Protein AF-A0A7W0MBB6-F1 (afdb_monomer_lite)

Radius of gyration: 16.57 Å; chains: 1; bounding box: 60×32×29 Å

Sequence (123 aa):
MTAASSKSKTPAADERDRMHALYRRGGEERQMAPHIVYAEPSCPHAGCDQAMQAIDFRLEDHGRAVHDLLVRAWWNDTGFVGRCPRCGGWIHFSIRGKRAMTANEAEKYPQLPNNWHAGATIL

Structure (mmCIF, N/CA/C/O backbone):
data_AF-A0A7W0MBB6-F1
#
_entry.id   AF-A0A7W0MBB6-F1
#
loop_
_atom_site.group_PDB
_atom_site.id
_atom_site.type_symbol
_atom_site.label_atom_id
_atom_site.label_alt_id
_atom_site.label_comp_id
_atom_site.label_asym_id
_atom_site.label_entity_id
_atom_site.label_seq_id
_atom_site.pdbx_PDB_ins_code
_atom_site.Cartn_x
_atom_site.Cartn_y
_atom_site.Cartn_z
_atom_site.occupancy
_atom_site.B_iso_or_equiv
_atom_site.auth_seq_id
_atom_site.auth_comp_id
_atom_site.auth_asym_id
_atom_site.a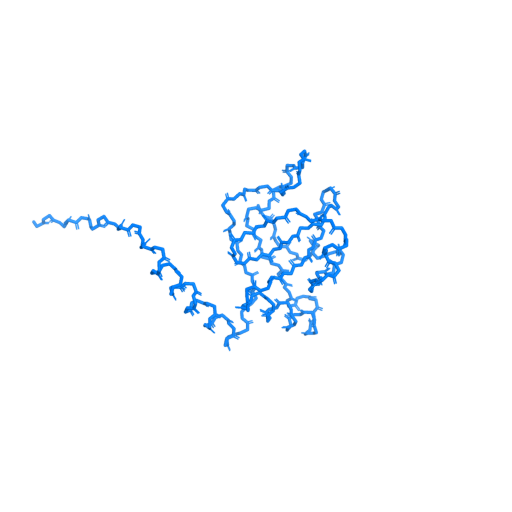uth_atom_id
_atom_site.pdbx_PDB_model_num
ATOM 1 N N . MET A 1 1 ? 46.338 4.043 15.492 1.00 43.03 1 MET A N 1
ATOM 2 C CA . MET A 1 1 ? 45.625 4.269 14.217 1.00 43.03 1 MET A CA 1
ATOM 3 C C . MET A 1 1 ? 44.145 4.365 14.541 1.00 43.03 1 MET A C 1
ATOM 5 O O . MET A 1 1 ? 43.540 3.352 14.857 1.00 43.03 1 MET A O 1
ATOM 9 N N . THR A 1 2 ? 43.592 5.575 14.591 1.00 42.06 2 THR A N 1
ATOM 10 C CA . THR A 1 2 ? 42.195 5.805 14.987 1.00 42.06 2 THR A CA 1
ATOM 11 C C . THR A 1 2 ? 41.364 5.919 13.714 1.00 42.06 2 THR A C 1
ATOM 13 O O . THR A 1 2 ? 41.538 6.869 12.955 1.00 42.06 2 THR A O 1
ATOM 16 N N . ALA A 1 3 ? 40.517 4.927 13.436 1.00 44.53 3 ALA A N 1
ATOM 17 C CA . ALA A 1 3 ? 39.608 4.969 12.297 1.00 44.53 3 ALA A CA 1
ATOM 18 C C . ALA A 1 3 ? 38.513 6.010 12.566 1.00 44.53 3 ALA A C 1
ATOM 20 O O . ALA A 1 3 ? 37.739 5.885 13.516 1.00 44.53 3 ALA A O 1
ATOM 21 N N . ALA A 1 4 ? 38.465 7.053 11.739 1.00 44.56 4 ALA A N 1
ATOM 22 C CA . ALA A 1 4 ? 37.359 7.993 11.724 1.00 44.56 4 ALA A CA 1
ATOM 23 C C . ALA A 1 4 ? 36.111 7.264 11.206 1.00 44.56 4 ALA A C 1
ATOM 25 O O . ALA A 1 4 ? 36.071 6.809 10.065 1.00 44.56 4 ALA A O 1
ATOM 26 N N . SER A 1 5 ? 35.096 7.139 12.060 1.00 49.06 5 SER A N 1
ATOM 27 C CA . SER A 1 5 ? 33.765 6.694 11.655 1.00 49.06 5 SER A CA 1
ATOM 28 C C . SER A 1 5 ? 33.180 7.750 10.712 1.00 49.06 5 SER A C 1
ATOM 30 O O . SER A 1 5 ? 32.872 8.870 11.130 1.00 49.06 5 SER A O 1
ATOM 32 N N . SER A 1 6 ? 33.105 7.430 9.418 1.00 56.00 6 SER A N 1
ATOM 33 C CA . SER A 1 6 ? 32.484 8.292 8.414 1.00 56.00 6 SER A CA 1
ATOM 34 C C . SER A 1 6 ? 31.019 8.508 8.777 1.00 56.00 6 SER A C 1
ATOM 36 O O . SER A 1 6 ? 30.199 7.599 8.671 1.00 56.00 6 SER A O 1
ATOM 38 N N . LYS A 1 7 ? 30.682 9.730 9.202 1.00 53.38 7 LYS A N 1
ATOM 39 C CA . LYS A 1 7 ? 29.295 10.174 9.365 1.00 53.38 7 LYS A CA 1
ATOM 40 C C . LYS A 1 7 ? 28.592 10.040 8.014 1.00 53.38 7 LYS A C 1
ATOM 42 O O . LYS A 1 7 ? 28.875 10.811 7.099 1.00 53.38 7 LYS A O 1
ATOM 47 N N . SER A 1 8 ? 27.698 9.062 7.895 1.00 61.25 8 SER A N 1
ATOM 48 C CA . SER A 1 8 ? 26.787 8.927 6.757 1.00 61.25 8 SER A CA 1
ATOM 49 C C . SER A 1 8 ? 26.009 10.234 6.594 1.00 61.25 8 SER A C 1
ATOM 51 O O . SER A 1 8 ? 25.170 10.563 7.432 1.00 61.25 8 SER A O 1
ATOM 53 N N . LYS A 1 9 ? 26.304 11.010 5.546 1.00 76.50 9 LYS A N 1
ATOM 54 C CA . LYS A 1 9 ? 25.462 12.145 5.156 1.00 76.50 9 LYS A CA 1
ATOM 55 C C . LYS A 1 9 ? 24.166 11.587 4.579 1.00 76.50 9 LYS A C 1
ATOM 57 O O . LYS A 1 9 ? 24.211 10.740 3.693 1.00 76.50 9 LYS A O 1
ATOM 62 N N . THR A 1 10 ? 23.027 12.072 5.067 1.00 74.81 10 THR A N 1
ATOM 63 C CA . THR A 1 10 ? 21.734 11.820 4.425 1.00 74.81 10 THR A CA 1
ATOM 64 C C . THR A 1 10 ? 21.813 12.282 2.964 1.00 74.81 10 THR A C 1
ATOM 66 O O . THR A 1 10 ? 22.185 13.440 2.746 1.00 74.81 10 THR A O 1
ATOM 69 N N . PRO A 1 11 ? 21.497 11.421 1.979 1.00 78.62 11 PRO A N 1
ATOM 70 C CA . PRO A 1 11 ? 21.576 11.784 0.568 1.00 78.62 11 PRO A CA 1
ATOM 71 C C . PRO A 1 11 ? 20.663 12.965 0.222 1.00 78.62 11 PRO A C 1
ATOM 73 O O . PRO A 1 11 ? 19.595 13.143 0.824 1.00 78.62 11 PRO A O 1
ATOM 76 N N . ALA A 1 12 ? 21.077 13.764 -0.762 1.00 83.94 12 ALA A N 1
ATOM 77 C CA . ALA A 1 12 ? 20.271 14.866 -1.283 1.00 83.94 12 ALA A CA 1
ATOM 78 C C . ALA A 1 12 ? 18.975 14.349 -1.943 1.00 83.94 12 ALA A C 1
ATOM 80 O O . ALA A 1 12 ? 18.817 13.159 -2.209 1.00 83.94 12 ALA A O 1
ATOM 81 N N . ALA A 1 13 ? 17.992 15.225 -2.175 1.00 80.94 13 ALA A N 1
ATOM 82 C CA . ALA A 1 13 ? 16.690 14.808 -2.703 1.00 80.94 13 ALA A CA 1
ATOM 83 C C . ALA A 1 13 ? 16.783 14.132 -4.082 1.00 80.94 13 ALA A C 1
ATOM 85 O O . ALA A 1 13 ? 16.210 13.063 -4.269 1.00 80.94 13 ALA A O 1
ATOM 86 N N . ASP A 1 14 ? 17.566 14.704 -4.992 1.00 83.75 14 ASP A N 1
ATOM 87 C CA . ASP A 1 14 ? 17.823 14.160 -6.326 1.00 83.75 14 ASP A CA 1
ATOM 88 C C . ASP A 1 14 ? 18.586 12.828 -6.277 1.00 83.75 14 ASP A C 1
ATOM 90 O O . ASP A 1 14 ? 18.322 11.916 -7.061 1.00 83.75 14 ASP A O 1
ATOM 94 N N . GLU A 1 15 ? 19.511 12.690 -5.329 1.00 84.56 15 GLU A N 1
ATOM 95 C CA . GLU A 1 15 ? 20.243 11.450 -5.092 1.00 84.56 15 GLU A CA 1
ATOM 96 C C . GLU A 1 15 ? 19.311 10.342 -4.581 1.00 84.56 15 GLU A C 1
ATOM 98 O O . GLU A 1 15 ? 19.337 9.232 -5.113 1.00 84.56 15 GLU A O 1
ATOM 103 N N . ARG A 1 16 ? 18.409 10.651 -3.637 1.00 82.00 16 ARG A N 1
ATOM 104 C CA . ARG A 1 16 ? 17.369 9.712 -3.176 1.00 82.00 16 ARG A CA 1
ATOM 105 C C . ARG A 1 16 ? 16.458 9.274 -4.319 1.00 82.00 16 ARG A C 1
ATOM 107 O O . ARG A 1 16 ? 16.179 8.085 -4.439 1.00 82.00 16 ARG A O 1
ATOM 114 N N . ASP A 1 17 ? 16.053 10.195 -5.190 1.00 83.69 17 ASP A N 1
ATOM 115 C CA . ASP A 1 17 ? 15.213 9.872 -6.348 1.00 83.69 17 ASP A CA 1
ATOM 116 C C . ASP A 1 17 ? 15.932 8.946 -7.342 1.00 83.69 17 ASP A C 1
ATOM 118 O O . ASP A 1 17 ? 15.342 7.979 -7.834 1.00 83.69 17 ASP A O 1
ATOM 122 N N . ARG A 1 18 ? 17.227 9.180 -7.601 1.00 83.44 18 ARG A N 1
ATOM 123 C CA . ARG A 1 18 ? 18.055 8.292 -8.439 1.00 83.44 18 ARG A CA 1
ATOM 124 C C . ARG A 1 18 ? 18.220 6.911 -7.811 1.00 83.44 18 ARG A C 1
ATOM 126 O O . ARG A 1 18 ? 18.069 5.907 -8.508 1.00 83.44 18 ARG A O 1
ATOM 133 N N . MET A 1 19 ? 18.492 6.849 -6.508 1.00 84.19 19 MET A N 1
ATOM 134 C CA . MET A 1 19 ? 18.593 5.589 -5.768 1.00 84.19 19 MET A CA 1
ATOM 135 C C . MET A 1 19 ? 17.271 4.814 -5.812 1.00 84.19 19 MET A C 1
ATOM 137 O O . MET A 1 19 ? 17.272 3.620 -6.112 1.00 84.19 19 MET A O 1
ATOM 141 N N . HIS A 1 20 ? 16.137 5.491 -5.606 1.00 80.81 20 HIS A N 1
ATOM 142 C CA . HIS A 1 20 ? 14.809 4.894 -5.743 1.00 80.81 20 HIS A CA 1
ATOM 143 C C . HIS A 1 20 ? 14.558 4.381 -7.164 1.00 80.81 20 HIS A C 1
ATOM 145 O O . HIS A 1 20 ? 14.042 3.280 -7.333 1.00 80.81 20 HIS A O 1
ATOM 151 N N . ALA A 1 21 ? 14.935 5.133 -8.201 1.00 80.00 21 ALA A N 1
ATOM 152 C CA . ALA A 1 21 ? 14.769 4.692 -9.584 1.00 80.00 21 ALA A CA 1
ATOM 153 C C . ALA A 1 21 ? 15.579 3.420 -9.899 1.00 80.00 21 ALA A C 1
ATOM 155 O O . ALA A 1 21 ? 15.056 2.511 -10.545 1.00 80.00 21 ALA A O 1
ATOM 156 N N . LEU A 1 22 ? 16.824 3.328 -9.418 1.00 82.06 22 LEU A N 1
ATOM 157 C CA . LEU A 1 22 ? 17.664 2.136 -9.581 1.00 82.06 22 LEU A CA 1
ATOM 158 C C . LEU A 1 22 ? 17.095 0.924 -8.834 1.00 82.06 22 LEU A C 1
ATOM 160 O O . LEU A 1 22 ? 17.005 -0.159 -9.411 1.00 82.06 22 LEU A O 1
ATOM 164 N N . TYR A 1 23 ? 16.668 1.115 -7.583 1.00 79.12 23 TYR A N 1
ATOM 165 C CA . TYR A 1 23 ? 16.029 0.068 -6.786 1.00 79.12 23 TYR A CA 1
ATOM 166 C C . TYR A 1 23 ? 14.777 -0.479 -7.481 1.00 79.12 23 TYR A C 1
ATOM 168 O O . TYR A 1 23 ? 14.609 -1.693 -7.589 1.00 79.12 23 TYR A O 1
ATOM 176 N N . ARG A 1 24 ? 13.945 0.414 -8.035 1.00 79.19 24 ARG A N 1
ATOM 177 C CA . ARG A 1 24 ? 12.724 0.017 -8.742 1.00 79.19 24 ARG A CA 1
ATOM 178 C C . ARG A 1 24 ? 12.995 -0.811 -9.985 1.00 79.19 24 ARG A C 1
ATOM 180 O O . ARG A 1 24 ? 12.372 -1.851 -10.160 1.00 79.19 24 ARG A O 1
ATOM 187 N N . ARG A 1 25 ? 13.957 -0.382 -10.804 1.00 78.31 25 ARG A N 1
ATOM 188 C CA . ARG A 1 25 ? 14.346 -1.120 -12.010 1.00 78.31 25 ARG A CA 1
ATOM 189 C C . ARG A 1 25 ? 14.808 -2.538 -11.672 1.00 78.31 25 ARG A C 1
ATOM 191 O O . ARG A 1 25 ? 14.339 -3.489 -12.283 1.00 78.31 25 ARG A O 1
ATOM 198 N N . GLY A 1 26 ? 15.672 -2.685 -10.667 1.00 78.81 26 GLY A N 1
ATOM 199 C CA . GLY A 1 26 ? 16.163 -4.001 -10.254 1.00 78.81 26 GLY A CA 1
ATOM 200 C C . GLY A 1 26 ? 15.067 -4.907 -9.681 1.00 78.81 26 GLY A C 1
ATOM 201 O O . GLY A 1 26 ? 15.074 -6.111 -9.930 1.00 78.81 26 GLY A O 1
ATOM 202 N N . GLY A 1 27 ? 14.118 -4.338 -8.933 1.00 77.31 27 G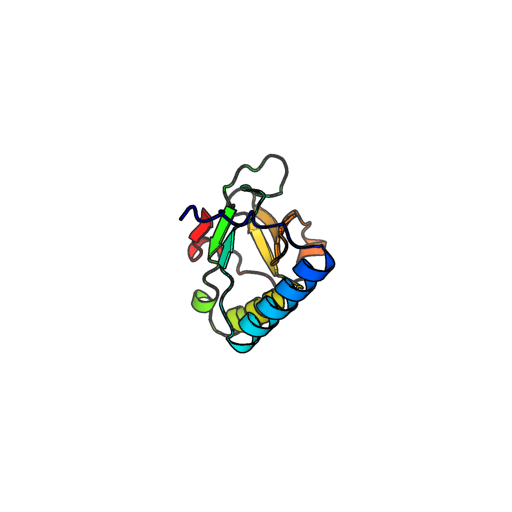LY A N 1
ATOM 203 C CA . GLY A 1 27 ? 12.958 -5.065 -8.420 1.00 77.31 27 GLY A CA 1
ATOM 204 C C . GLY A 1 27 ? 12.005 -5.534 -9.522 1.00 77.31 27 GLY A C 1
ATOM 205 O O . GLY A 1 27 ? 11.566 -6.685 -9.500 1.00 77.31 27 GLY A O 1
ATOM 206 N N . GLU A 1 28 ? 11.749 -4.677 -10.515 1.00 77.44 28 GLU A N 1
ATOM 207 C CA . GLU A 1 28 ? 10.920 -4.987 -11.685 1.00 77.44 28 GLU A CA 1
ATOM 208 C C . GLU A 1 28 ? 11.527 -6.109 -12.533 1.00 77.44 28 GLU A C 1
ATOM 210 O O . GLU A 1 28 ? 10.849 -7.095 -12.822 1.00 77.44 28 GLU A O 1
ATOM 215 N N . GLU A 1 29 ? 12.814 -6.009 -12.879 1.00 78.94 29 GLU A N 1
ATOM 216 C CA . GLU A 1 29 ? 13.528 -7.016 -13.681 1.00 78.94 29 GLU A CA 1
ATOM 217 C C . GLU A 1 29 ? 13.500 -8.407 -13.032 1.00 78.94 29 GLU A C 1
ATOM 219 O O . GLU A 1 29 ? 13.463 -9.424 -13.723 1.00 78.94 29 GLU A O 1
ATOM 224 N N . ARG A 1 30 ? 13.492 -8.454 -11.697 1.00 78.56 30 ARG A N 1
ATOM 225 C CA . ARG A 1 30 ? 13.478 -9.695 -10.912 1.00 78.56 30 ARG A CA 1
ATOM 226 C C . ARG A 1 30 ? 12.080 -10.145 -10.502 1.00 78.56 30 ARG A C 1
ATOM 228 O O . ARG A 1 30 ? 11.969 -11.191 -9.870 1.00 78.56 30 ARG A O 1
ATOM 235 N N . GLN A 1 31 ? 11.046 -9.363 -10.820 1.00 75.62 31 GLN A N 1
ATOM 236 C CA . GLN A 1 31 ? 9.668 -9.593 -10.376 1.00 75.62 31 GLN A CA 1
ATOM 237 C C . GLN A 1 31 ? 9.586 -9.858 -8.865 1.00 75.62 31 GLN A C 1
ATOM 239 O O . GLN A 1 31 ? 8.904 -10.772 -8.410 1.00 75.62 31 GLN A O 1
ATOM 244 N N . MET A 1 32 ? 10.333 -9.079 -8.077 1.00 79.62 32 MET A N 1
ATOM 245 C CA . MET A 1 32 ? 10.374 -9.274 -6.631 1.00 79.62 32 MET A CA 1
ATOM 246 C C . MET A 1 32 ? 9.038 -8.889 -5.998 1.00 79.62 32 MET A C 1
ATOM 248 O O . MET A 1 32 ? 8.556 -7.769 -6.201 1.00 79.62 32 MET A O 1
ATOM 252 N N . ALA A 1 33 ? 8.487 -9.798 -5.192 1.00 78.19 33 ALA A N 1
ATOM 253 C CA . ALA A 1 33 ? 7.313 -9.524 -4.381 1.00 78.19 33 ALA A CA 1
ATOM 254 C C . ALA A 1 33 ? 7.608 -8.390 -3.375 1.00 78.19 33 ALA A C 1
ATOM 256 O O . ALA A 1 33 ? 8.695 -8.346 -2.779 1.00 78.19 33 ALA A O 1
ATOM 257 N N . PRO A 1 34 ? 6.668 -7.446 -3.198 1.00 83.38 34 PRO A N 1
ATOM 258 C CA . PRO A 1 34 ? 6.857 -6.305 -2.325 1.00 83.38 34 PRO A CA 1
ATOM 259 C C . PRO A 1 34 ? 6.837 -6.731 -0.857 1.00 83.38 34 PRO A C 1
ATOM 261 O O . PRO A 1 34 ? 5.825 -7.195 -0.335 1.00 83.38 34 PRO A O 1
ATOM 264 N N . HIS A 1 35 ? 7.955 -6.477 -0.188 1.00 89.56 35 HIS A N 1
ATOM 265 C CA . HIS A 1 35 ? 8.052 -6.380 1.261 1.00 89.56 35 HIS A CA 1
ATOM 266 C C . HIS A 1 35 ? 8.470 -4.948 1.602 1.00 89.56 35 HIS A C 1
ATOM 268 O O . HIS A 1 35 ? 9.331 -4.370 0.933 1.00 89.56 35 HIS A O 1
ATOM 274 N N . ILE A 1 36 ? 7.849 -4.340 2.608 1.00 93.44 36 ILE A N 1
ATOM 275 C CA . ILE A 1 36 ? 8.089 -2.932 2.935 1.00 93.44 36 ILE A CA 1
ATOM 276 C C . ILE A 1 36 ? 8.023 -2.678 4.433 1.00 93.44 36 ILE A C 1
ATOM 278 O O . ILE A 1 36 ? 7.235 -3.297 5.140 1.00 93.44 36 ILE A O 1
ATOM 282 N N . VAL A 1 37 ? 8.828 -1.720 4.892 1.00 94.88 37 VAL A N 1
ATOM 283 C CA . VAL A 1 37 ? 8.728 -1.114 6.220 1.00 94.88 37 VAL A CA 1
ATOM 284 C C . VAL A 1 37 ? 8.407 0.368 6.042 1.00 94.88 37 VAL A C 1
ATOM 286 O O . VAL A 1 37 ? 9.194 1.123 5.473 1.00 94.88 37 VAL A O 1
ATOM 289 N N . TYR A 1 38 ? 7.232 0.781 6.499 1.00 95.12 38 TYR A N 1
ATOM 290 C CA . TYR A 1 38 ? 6.754 2.155 6.462 1.00 95.12 38 TYR A CA 1
ATOM 291 C C . TYR A 1 38 ? 7.258 2.968 7.661 1.00 95.12 38 TYR A C 1
ATOM 293 O O . TYR A 1 38 ? 7.466 2.438 8.750 1.00 95.12 38 TYR A O 1
ATOM 301 N N . ALA A 1 39 ? 7.408 4.282 7.466 1.00 94.00 39 ALA A N 1
ATOM 302 C CA . ALA A 1 39 ? 7.743 5.208 8.550 1.00 94.00 39 ALA A CA 1
ATOM 303 C C . ALA A 1 39 ? 6.592 5.334 9.562 1.00 94.00 39 ALA A C 1
ATOM 305 O O . ALA A 1 39 ? 6.800 5.169 10.760 1.00 94.00 39 ALA A O 1
ATOM 306 N N . GLU A 1 40 ? 5.372 5.561 9.068 1.00 95.00 40 GLU A N 1
ATOM 307 C CA . GLU A 1 40 ? 4.168 5.553 9.900 1.00 95.00 40 GLU A CA 1
ATOM 308 C C . GLU A 1 40 ? 3.831 4.111 10.303 1.00 95.00 40 GLU A C 1
ATOM 310 O O . GLU A 1 40 ? 3.739 3.264 9.412 1.00 95.00 40 GLU A O 1
ATOM 315 N N . PRO A 1 41 ? 3.628 3.778 11.588 1.00 96.12 41 PRO A N 1
ATOM 316 C CA . PRO A 1 41 ? 3.480 2.386 12.014 1.00 96.12 41 PRO A CA 1
ATOM 317 C C . PRO A 1 41 ? 2.053 1.840 11.892 1.00 96.12 41 PRO A C 1
ATOM 319 O O . PRO A 1 41 ? 1.864 0.630 11.839 1.00 96.12 41 PRO A O 1
ATOM 322 N N . SER A 1 42 ? 1.038 2.699 11.828 1.00 97.69 42 SER A N 1
ATOM 323 C CA . SER A 1 42 ? -0.369 2.300 11.924 1.00 97.69 42 SER A CA 1
ATOM 324 C C . SER A 1 42 ? -1.170 2.593 10.656 1.00 97.69 42 SER A C 1
ATOM 326 O O . SER A 1 42 ? -0.721 3.296 9.750 1.00 97.69 42 SER A O 1
ATOM 328 N N . CYS A 1 43 ? -2.375 2.028 10.580 1.00 97.81 43 CYS A N 1
ATOM 329 C CA . CYS A 1 43 ? -3.376 2.356 9.569 1.00 97.81 43 CYS A CA 1
ATOM 330 C C . CYS A 1 43 ? -3.543 3.886 9.415 1.00 97.81 43 CYS A C 1
ATOM 332 O O . CYS A 1 43 ? -3.674 4.587 10.415 1.00 97.81 43 CYS A O 1
ATOM 334 N N . PRO A 1 44 ? -3.593 4.422 8.180 1.00 97.94 44 PRO A N 1
ATOM 335 C CA . PRO A 1 44 ? -3.691 5.866 7.949 1.00 97.94 44 PRO A CA 1
ATOM 336 C C . PRO A 1 44 ? -5.100 6.442 8.177 1.00 97.94 44 PRO A C 1
ATOM 338 O O . PRO A 1 44 ? -5.295 7.648 8.039 1.00 97.94 44 PRO A O 1
ATOM 341 N N . HIS A 1 45 ? -6.105 5.606 8.463 1.00 98.12 45 HIS A N 1
ATOM 342 C CA . HIS A 1 45 ? -7.459 6.078 8.771 1.00 98.12 45 HIS A CA 1
ATOM 343 C C . HIS A 1 45 ? -7.534 6.607 10.202 1.00 98.12 45 HIS A C 1
ATOM 345 O O . HIS A 1 45 ? -7.112 5.934 11.143 1.00 98.12 45 HIS A O 1
ATOM 351 N N . ALA A 1 46 ? -8.136 7.785 10.374 1.00 96.75 46 ALA A N 1
ATO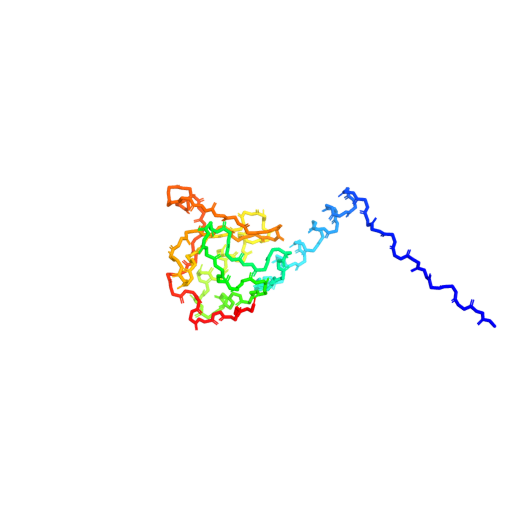M 352 C CA . ALA A 1 46 ? -8.323 8.396 11.684 1.00 96.75 46 ALA A CA 1
ATOM 353 C C . ALA A 1 46 ? -9.084 7.455 12.636 1.00 96.75 46 ALA A C 1
ATOM 355 O O . ALA A 1 46 ? -10.123 6.899 12.281 1.00 96.75 46 ALA A O 1
ATOM 356 N N . GLY A 1 47 ? -8.553 7.277 13.847 1.00 95.88 47 GLY A N 1
ATOM 357 C CA . GLY A 1 47 ? -9.143 6.403 14.865 1.00 95.88 47 GLY A CA 1
ATOM 358 C C . GLY A 1 47 ? -8.861 4.907 14.684 1.00 95.88 47 GLY A C 1
ATOM 359 O O . GLY A 1 47 ? -9.358 4.114 15.478 1.00 95.88 47 GLY A O 1
ATOM 360 N N . CYS A 1 48 ? -8.067 4.502 13.684 1.00 97.81 48 CYS A N 1
ATOM 361 C CA . CYS A 1 48 ? -7.612 3.122 13.535 1.00 97.81 48 CYS A CA 1
ATOM 362 C C . CYS A 1 48 ? -6.121 2.986 13.877 1.00 97.81 48 CYS A C 1
ATOM 364 O O . CYS A 1 48 ? -5.254 3.516 13.197 1.00 97.81 48 CYS A O 1
ATOM 366 N N . ASP A 1 49 ? -5.826 2.201 14.902 1.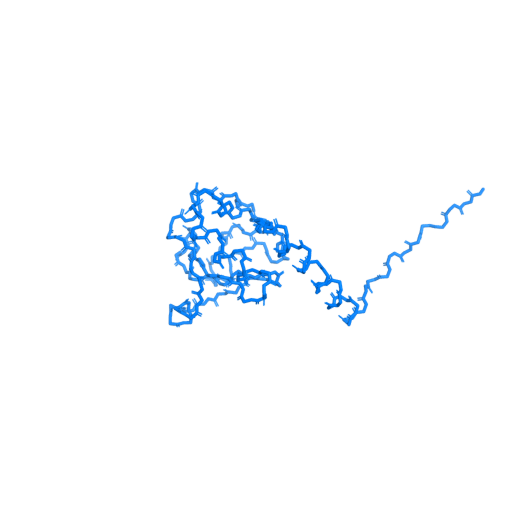00 96.31 49 ASP A N 1
ATOM 367 C CA . ASP A 1 49 ? -4.495 1.903 15.446 1.00 96.31 49 ASP A CA 1
ATOM 368 C C . ASP A 1 49 ? -3.972 0.525 15.002 1.00 96.31 49 ASP A C 1
ATOM 370 O O . ASP A 1 49 ? -3.061 -0.025 15.612 1.00 96.31 49 ASP A O 1
ATOM 374 N N . GLN A 1 50 ? -4.544 -0.063 13.944 1.00 97.38 50 GLN A N 1
ATOM 375 C CA . GLN A 1 50 ? -4.043 -1.326 13.397 1.00 97.38 50 GLN A CA 1
ATOM 376 C C . GLN A 1 50 ? -2.567 -1.181 13.010 1.00 97.38 50 GLN A C 1
ATOM 378 O O . GLN A 1 50 ? -2.247 -0.360 12.147 1.00 97.38 50 GLN A O 1
ATOM 383 N N . ALA A 1 51 ? -1.701 -1.994 13.617 1.00 96.56 51 ALA A N 1
ATOM 384 C CA . ALA A 1 51 ? -0.284 -2.066 13.277 1.00 96.56 51 ALA A CA 1
ATOM 385 C C . ALA A 1 51 ? -0.117 -2.550 11.830 1.00 96.56 51 ALA A C 1
ATOM 387 O O . ALA A 1 51 ? -0.775 -3.511 11.415 1.00 96.56 51 ALA A O 1
ATOM 388 N N . MET A 1 52 ? 0.666 -1.800 11.054 1.00 95.62 52 MET A N 1
ATOM 389 C CA . MET A 1 52 ? 0.918 -1.966 9.618 1.00 95.62 52 MET A CA 1
ATOM 390 C C . MET A 1 52 ? 2.260 -1.314 9.241 1.00 95.62 52 MET A C 1
ATOM 392 O O . MET A 1 52 ? 2.354 -0.609 8.224 1.00 95.62 52 MET A O 1
ATOM 396 N N . GLN A 1 53 ? 3.274 -1.443 10.096 1.00 96.81 53 GLN A N 1
ATOM 397 C CA . GLN A 1 53 ? 4.579 -0.845 9.858 1.00 96.81 53 GLN A CA 1
ATOM 398 C C . GLN A 1 53 ? 5.336 -1.677 8.835 1.00 96.81 53 GLN A C 1
ATOM 400 O O . GLN A 1 53 ? 5.754 -1.132 7.817 1.00 96.81 53 GLN A O 1
ATOM 405 N N . ALA A 1 54 ? 5.476 -2.978 9.081 1.00 95.19 54 ALA A N 1
ATOM 406 C CA . ALA A 1 54 ? 6.121 -3.891 8.153 1.00 95.19 54 ALA A CA 1
ATOM 407 C C . ALA A 1 54 ? 5.082 -4.818 7.526 1.00 95.19 54 ALA A C 1
ATOM 409 O O . ALA A 1 54 ? 4.276 -5.427 8.226 1.00 95.19 54 ALA A O 1
ATOM 410 N N . ILE A 1 55 ? 5.088 -4.904 6.198 1.00 96.44 55 ILE A N 1
ATOM 411 C CA . ILE A 1 55 ? 4.167 -5.757 5.454 1.00 96.44 55 ILE A CA 1
ATOM 412 C C . ILE A 1 55 ? 4.961 -6.577 4.447 1.00 96.44 55 ILE A C 1
ATOM 414 O O . ILE A 1 55 ? 5.656 -6.019 3.596 1.00 96.44 55 ILE A O 1
ATOM 418 N N . ASP A 1 56 ? 4.814 -7.893 4.533 1.00 95.50 56 ASP A N 1
ATOM 419 C CA . ASP A 1 56 ? 5.061 -8.806 3.423 1.00 95.50 56 ASP A CA 1
ATOM 420 C C . ASP A 1 56 ? 3.698 -9.202 2.852 1.00 95.50 56 ASP A C 1
ATOM 422 O O . ASP A 1 56 ? 2.902 -9.864 3.524 1.00 95.50 56 ASP A O 1
ATOM 426 N N . PHE A 1 57 ? 3.405 -8.735 1.635 1.00 95.31 57 PHE A N 1
ATOM 427 C CA . PHE A 1 57 ? 2.096 -8.927 1.011 1.00 95.31 57 PHE A CA 1
ATOM 428 C C . PHE A 1 57 ? 1.872 -10.345 0.494 1.00 95.31 57 PHE A C 1
ATOM 430 O O . PHE A 1 57 ? 0.716 -10.679 0.234 1.00 95.31 57 PHE A O 1
ATOM 437 N N . ARG A 1 58 ? 2.933 -11.153 0.327 1.00 93.94 58 ARG A N 1
ATOM 438 C CA . ARG A 1 58 ? 2.819 -12.559 -0.095 1.00 93.94 58 ARG A CA 1
ATOM 439 C C . ARG A 1 58 ? 1.995 -12.736 -1.378 1.00 93.94 58 ARG A C 1
ATOM 441 O O . ARG A 1 58 ? 1.137 -13.610 -1.486 1.00 93.94 58 ARG A O 1
ATOM 448 N N . LEU A 1 59 ? 2.215 -11.856 -2.359 1.00 93.50 59 LEU A N 1
ATOM 449 C CA . LEU A 1 59 ? 1.399 -11.779 -3.579 1.00 93.50 59 LEU A CA 1
ATOM 450 C C . LEU A 1 59 ? 1.401 -13.080 -4.392 1.00 93.50 59 LEU A C 1
ATOM 452 O O . LEU A 1 59 ? 0.432 -13.375 -5.093 1.00 93.50 59 LEU A O 1
ATOM 456 N N . GLU A 1 60 ? 2.479 -13.853 -4.296 1.00 90.62 60 GLU A N 1
ATOM 457 C CA . GLU A 1 60 ? 2.640 -15.170 -4.901 1.00 90.62 60 GLU A CA 1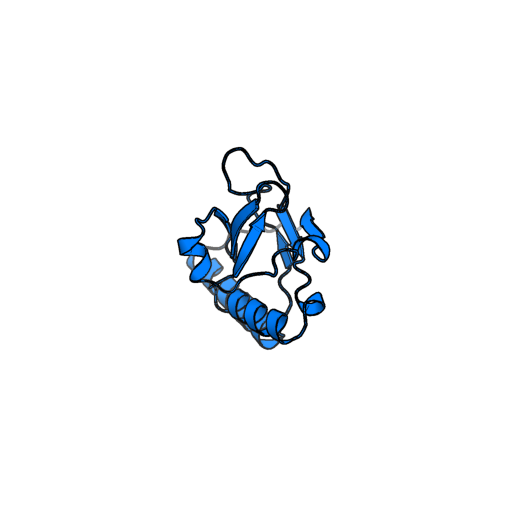
ATOM 458 C C . GLU A 1 60 ? 1.560 -16.170 -4.458 1.00 90.62 60 GLU A C 1
ATOM 460 O O . GLU A 1 60 ? 1.138 -17.007 -5.261 1.00 90.62 60 GLU A O 1
ATOM 465 N N . ASP A 1 61 ? 1.030 -16.024 -3.240 1.00 92.06 61 ASP A N 1
ATOM 466 C CA . ASP A 1 61 ? 0.013 -16.914 -2.673 1.00 92.06 61 ASP A CA 1
ATOM 467 C C . ASP A 1 61 ? -1.386 -16.664 -3.290 1.00 92.06 61 ASP A C 1
ATOM 469 O O . ASP A 1 61 ? -2.312 -17.457 -3.113 1.00 92.06 61 ASP A O 1
ATOM 473 N N . HIS A 1 62 ? -1.549 -15.591 -4.076 1.00 91.69 62 HIS A N 1
ATOM 474 C CA . HIS A 1 62 ? -2.792 -15.235 -4.776 1.00 91.69 62 HIS A CA 1
ATOM 475 C C . HIS A 1 62 ? -2.805 -15.616 -6.266 1.00 91.69 62 HIS A C 1
ATOM 477 O O . HIS A 1 62 ? -3.753 -15.296 -6.991 1.00 91.69 62 HIS A O 1
ATOM 483 N N . GLY A 1 63 ? -1.775 -16.326 -6.728 1.00 91.75 63 GLY A N 1
ATOM 484 C CA . GLY A 1 63 ? -1.659 -16.789 -8.104 1.00 91.75 63 GLY A CA 1
ATOM 485 C C . GLY A 1 63 ? -1.145 -15.726 -9.078 1.00 91.75 63 GLY A C 1
ATOM 486 O O . GLY A 1 63 ? -1.171 -14.518 -8.834 1.00 91.75 63 GLY A O 1
ATOM 487 N N . ARG A 1 64 ? -0.676 -16.203 -10.236 1.00 91.69 64 ARG A N 1
ATOM 488 C CA . ARG A 1 64 ? 0.126 -15.416 -11.187 1.00 91.69 64 ARG A CA 1
ATOM 489 C C . ARG A 1 64 ? -0.558 -14.140 -11.687 1.00 91.69 64 ARG A C 1
ATOM 491 O O . ARG A 1 64 ? 0.095 -13.116 -11.828 1.00 91.69 64 ARG A O 1
ATOM 498 N N . ALA A 1 65 ? -1.870 -14.181 -11.926 1.00 92.75 65 ALA A N 1
ATOM 499 C CA . ALA A 1 65 ? -2.611 -13.026 -12.437 1.00 92.75 65 ALA A CA 1
ATOM 500 C C . ALA A 1 65 ? -2.633 -11.846 -11.447 1.00 92.75 65 ALA A C 1
ATOM 502 O O . ALA A 1 65 ? -2.507 -10.696 -11.863 1.00 92.75 65 ALA A O 1
ATOM 503 N N . VAL A 1 66 ? -2.771 -12.131 -10.147 1.00 93.38 66 VAL A N 1
ATOM 504 C CA . VAL A 1 66 ? -2.724 -11.113 -9.088 1.00 93.38 66 VAL A CA 1
ATOM 505 C C . VAL A 1 66 ? -1.282 -10.671 -8.865 1.00 93.38 66 VAL A C 1
ATOM 507 O O . VAL A 1 66 ? -1.006 -9.473 -8.871 1.00 93.38 66 VAL A O 1
ATOM 510 N N . HIS A 1 67 ? -0.365 -11.633 -8.738 1.00 93.06 67 HIS A N 1
ATOM 511 C CA . HIS A 1 67 ? 1.060 -11.380 -8.554 1.00 93.06 67 HIS A CA 1
ATOM 512 C C . HIS A 1 67 ? 1.620 -10.423 -9.617 1.00 93.06 67 HIS A C 1
ATOM 514 O O . HIS A 1 67 ? 2.077 -9.334 -9.277 1.00 93.06 67 HIS A O 1
ATOM 520 N N . ASP A 1 68 ? 1.527 -10.779 -10.900 1.00 92.19 68 ASP A N 1
ATOM 521 C CA . ASP A 1 68 ? 2.172 -10.030 -11.985 1.00 92.19 68 ASP A CA 1
ATOM 522 C C . ASP A 1 68 ? 1.602 -8.605 -12.103 1.00 92.19 68 ASP A C 1
ATOM 524 O O . ASP A 1 68 ? 2.343 -7.639 -12.306 1.00 92.19 68 ASP A O 1
ATOM 528 N N . LEU A 1 69 ? 0.283 -8.451 -11.927 1.00 94.81 69 LEU A N 1
ATOM 529 C CA . LEU A 1 69 ? -0.386 -7.149 -11.955 1.00 94.81 69 LEU A CA 1
ATOM 530 C C . LEU A 1 69 ? 0.112 -6.235 -10.829 1.00 94.81 69 LEU A C 1
ATOM 532 O O . LEU A 1 69 ? 0.458 -5.077 -11.073 1.00 94.81 69 LEU A O 1
ATOM 536 N N . LEU A 1 70 ? 0.127 -6.746 -9.598 1.00 95.31 70 LEU A N 1
ATOM 537 C CA . LEU A 1 70 ? 0.431 -5.958 -8.408 1.00 95.31 70 LEU A CA 1
ATOM 538 C C . LEU A 1 70 ? 1.934 -5.692 -8.260 1.00 95.31 70 LEU A C 1
ATOM 540 O O . LEU A 1 70 ? 2.311 -4.581 -7.892 1.00 95.31 70 LEU A O 1
ATOM 544 N N . VAL A 1 71 ? 2.796 -6.644 -8.632 1.00 93.25 71 VAL A N 1
ATOM 545 C CA . VAL A 1 71 ? 4.254 -6.445 -8.709 1.00 93.25 71 VAL A CA 1
ATOM 546 C C . VAL A 1 71 ? 4.591 -5.365 -9.734 1.00 93.25 71 VAL A C 1
ATOM 548 O O . VAL A 1 71 ? 5.348 -4.441 -9.433 1.00 93.25 71 VAL A O 1
ATOM 551 N N . ARG A 1 72 ? 3.979 -5.400 -10.924 1.00 92.81 72 ARG A N 1
ATOM 552 C CA . ARG A 1 72 ? 4.169 -4.345 -11.930 1.00 92.81 72 ARG A CA 1
ATOM 553 C C . ARG A 1 72 ? 3.714 -2.977 -11.417 1.00 92.81 72 ARG A C 1
ATOM 555 O O . ARG A 1 72 ? 4.425 -1.989 -11.597 1.00 92.81 72 ARG A O 1
ATOM 562 N N . ALA A 1 73 ? 2.543 -2.914 -10.785 1.00 95.00 73 ALA A N 1
ATOM 563 C CA . ALA A 1 73 ? 2.008 -1.674 -10.228 1.00 95.00 73 ALA A CA 1
ATOM 564 C C . ALA A 1 73 ? 2.874 -1.125 -9.081 1.00 95.00 73 ALA A C 1
ATOM 566 O O . ALA A 1 73 ? 3.029 0.084 -8.929 1.00 95.00 73 ALA A O 1
ATOM 567 N N . TRP A 1 74 ? 3.484 -2.003 -8.288 1.00 94.75 74 TRP A N 1
ATOM 568 C CA . TRP A 1 74 ? 4.425 -1.613 -7.246 1.00 94.75 74 TRP A CA 1
ATOM 569 C C . TRP A 1 74 ? 5.669 -0.940 -7.831 1.00 94.75 74 TRP A C 1
ATOM 571 O O . TRP A 1 74 ? 6.008 0.187 -7.465 1.00 94.75 74 TRP A O 1
ATOM 581 N N . TRP A 1 75 ? 6.326 -1.603 -8.783 1.00 91.44 75 TRP A N 1
ATOM 582 C CA . TRP A 1 75 ? 7.606 -1.137 -9.313 1.00 91.44 75 TRP A CA 1
ATOM 583 C C . TRP A 1 75 ? 7.487 0.075 -10.249 1.00 91.44 75 TRP A C 1
ATOM 585 O O . TRP A 1 75 ? 8.404 0.903 -10.313 1.00 91.44 75 TRP A O 1
ATOM 595 N N . ASN A 1 76 ? 6.329 0.277 -10.884 1.00 90.75 76 ASN A N 1
ATOM 596 C CA . ASN A 1 76 ? 6.064 1.467 -11.695 1.00 90.75 76 ASN A CA 1
ATOM 597 C C . ASN A 1 76 ? 5.601 2.703 -10.886 1.00 90.75 76 ASN A C 1
ATOM 599 O O . ASN A 1 76 ? 5.265 3.717 -11.493 1.00 90.75 76 ASN A O 1
ATOM 603 N N . ASP A 1 77 ? 5.630 2.644 -9.546 1.00 88.81 77 ASP A N 1
ATOM 604 C CA . ASP A 1 77 ? 5.226 3.715 -8.608 1.00 88.81 77 ASP A CA 1
ATOM 605 C C . ASP A 1 77 ? 3.705 3.991 -8.555 1.00 88.81 77 ASP A C 1
ATOM 607 O O . ASP A 1 77 ? 3.267 4.908 -7.862 1.00 88.81 77 ASP A O 1
ATOM 611 N N . THR A 1 78 ? 2.874 3.185 -9.232 1.00 95.31 78 THR A N 1
ATOM 612 C CA . THR A 1 78 ? 1.402 3.280 -9.127 1.00 95.31 78 THR A CA 1
ATOM 613 C C . THR A 1 78 ? 0.914 2.787 -7.767 1.00 95.31 78 THR A C 1
ATOM 615 O O . THR A 1 78 ? -0.030 3.342 -7.203 1.00 95.31 78 THR A O 1
ATOM 618 N N . GLY A 1 79 ? 1.556 1.751 -7.226 1.00 96.25 79 GLY A N 1
ATOM 619 C CA . GLY A 1 79 ? 1.090 1.028 -6.050 1.00 96.25 79 GLY A CA 1
ATOM 620 C C . GLY A 1 79 ? -0.228 0.288 -6.296 1.00 96.25 79 GLY A C 1
ATOM 621 O O . GLY A 1 79 ? -0.687 0.133 -7.428 1.00 96.25 79 GLY A O 1
ATOM 622 N N . PHE A 1 80 ? -0.852 -0.162 -5.217 1.00 97.88 80 PHE A N 1
ATOM 623 C CA . PHE A 1 80 ? -2.141 -0.852 -5.246 1.00 97.88 80 PHE A CA 1
ATOM 624 C C . PHE A 1 80 ? -2.927 -0.580 -3.970 1.00 97.88 80 PHE A C 1
ATOM 626 O O . PHE A 1 80 ? -2.409 0.006 -3.019 1.00 97.88 80 PHE A O 1
ATOM 633 N N . VAL A 1 81 ? -4.199 -0.967 -3.951 1.00 98.31 81 VAL A N 1
ATOM 634 C CA . VAL A 1 81 ? -5.093 -0.704 -2.820 1.00 98.31 81 VAL A CA 1
ATOM 635 C C . VAL A 1 81 ? -5.530 -1.983 -2.129 1.00 98.31 81 VAL A C 1
ATOM 637 O O . VAL A 1 81 ? -5.758 -3.002 -2.770 1.00 98.31 81 VAL A O 1
ATOM 640 N N . GLY A 1 82 ? -5.687 -1.924 -0.813 1.00 97.88 82 GLY A N 1
ATOM 641 C CA . GLY A 1 82 ? -6.245 -3.011 -0.015 1.00 97.88 82 GLY A CA 1
ATOM 642 C C . GLY A 1 82 ? -7.056 -2.469 1.149 1.00 97.88 82 GLY A C 1
ATOM 643 O O . GLY A 1 82 ? -6.877 -1.326 1.573 1.00 97.88 82 GLY A O 1
ATOM 644 N N . ARG A 1 83 ? -7.974 -3.281 1.671 1.00 97.94 83 ARG A N 1
ATOM 645 C CA . ARG A 1 83 ? -8.741 -2.914 2.866 1.00 97.94 83 ARG A CA 1
ATOM 646 C C . ARG A 1 83 ? -7.938 -3.189 4.130 1.00 97.94 83 ARG A C 1
ATOM 648 O O . ARG A 1 83 ? -7.290 -4.229 4.235 1.00 97.94 83 ARG A O 1
ATOM 655 N N . CYS A 1 84 ? -8.023 -2.279 5.095 1.00 97.62 84 CYS A N 1
ATOM 656 C CA . CYS A 1 84 ? -7.525 -2.500 6.446 1.00 97.62 84 CYS A CA 1
ATOM 657 C C . CYS A 1 84 ? -8.245 -3.703 7.080 1.00 97.62 84 CYS A C 1
ATOM 659 O O . CYS A 1 84 ? -9.479 -3.709 7.082 1.00 97.62 84 CYS A O 1
ATOM 661 N N . PRO A 1 85 ? -7.529 -4.674 7.679 1.00 96.94 85 PRO A N 1
ATOM 662 C CA . PRO A 1 85 ? -8.160 -5.831 8.318 1.00 96.94 85 PRO A CA 1
ATOM 663 C C . PRO A 1 85 ? -8.992 -5.462 9.554 1.00 96.94 85 PRO A C 1
ATOM 665 O O . PRO A 1 85 ? -9.873 -6.222 9.941 1.00 96.94 85 PRO A O 1
ATOM 668 N N . ARG A 1 86 ? -8.742 -4.294 10.167 1.00 97.25 86 ARG A N 1
ATOM 669 C CA . ARG A 1 86 ? -9.442 -3.847 11.379 1.00 97.25 86 ARG A CA 1
ATOM 670 C C . ARG A 1 86 ? -10.633 -2.941 11.095 1.00 97.25 86 ARG A C 1
ATOM 672 O O . ARG A 1 86 ? -11.736 -3.236 11.533 1.00 97.25 86 ARG A O 1
ATOM 679 N N . CYS A 1 87 ? -10.425 -1.820 10.401 1.00 97.75 87 CYS A N 1
ATOM 680 C CA . CYS A 1 87 ? -11.499 -0.847 10.154 1.00 97.75 87 CYS A CA 1
ATOM 681 C C . CYS A 1 87 ? -12.204 -1.026 8.802 1.00 97.75 87 CYS A C 1
ATOM 683 O O . CYS A 1 87 ? -13.173 -0.325 8.527 1.00 97.75 87 CYS A O 1
ATOM 685 N N . GLY A 1 88 ? -11.707 -1.905 7.923 1.00 97.56 88 GLY A N 1
ATOM 686 C CA . GLY A 1 88 ? -12.265 -2.121 6.584 1.00 97.56 88 GLY A CA 1
ATOM 687 C C . GLY A 1 88 ? -12.043 -0.975 5.587 1.00 97.56 88 GLY A C 1
ATOM 688 O O . GLY A 1 88 ? -12.439 -1.104 4.428 1.00 97.56 88 GLY A O 1
ATOM 689 N N . GLY A 1 89 ? -11.413 0.128 6.009 1.00 97.81 89 GLY A N 1
ATOM 690 C CA . GLY A 1 89 ? -11.129 1.288 5.165 1.00 97.81 89 GLY A CA 1
ATOM 691 C C . GLY A 1 89 ? -10.113 0.983 4.064 1.00 97.81 89 GLY A C 1
ATOM 692 O O . GLY A 1 89 ? -9.197 0.183 4.259 1.00 97.81 89 GLY A O 1
ATOM 693 N N . TRP A 1 90 ? -10.261 1.633 2.908 1.00 98.50 90 TRP A N 1
ATOM 694 C CA . TRP A 1 90 ? -9.336 1.488 1.782 1.00 98.50 90 TRP A CA 1
ATOM 695 C C . TRP A 1 90 ? -8.012 2.199 2.051 1.00 98.50 90 TRP A C 1
ATOM 697 O O . TRP A 1 90 ? -7.991 3.349 2.494 1.00 98.50 90 TRP A O 1
ATOM 707 N N . ILE A 1 91 ? -6.909 1.515 1.770 1.00 98.38 91 ILE A N 1
ATOM 708 C CA . ILE A 1 91 ? -5.550 2.023 1.921 1.00 98.38 91 ILE A CA 1
ATOM 709 C C . ILE A 1 91 ? -4.837 1.886 0.579 1.00 98.38 91 ILE A C 1
ATOM 711 O O . ILE A 1 91 ? -4.837 0.806 -0.008 1.00 98.38 91 ILE A O 1
ATOM 715 N N . HIS A 1 92 ? -4.210 2.966 0.116 1.00 98.44 92 HIS A N 1
ATOM 716 C CA . HIS A 1 92 ? -3.184 2.909 -0.924 1.00 98.44 92 HIS A CA 1
ATOM 717 C C . HIS A 1 92 ? -1.871 2.451 -0.314 1.00 98.44 92 HIS A C 1
ATOM 719 O O . HIS A 1 92 ? -1.428 3.048 0.668 1.00 98.44 92 HIS A O 1
ATOM 725 N N . PHE A 1 93 ? -1.233 1.462 -0.922 1.00 97.88 93 PHE A N 1
ATOM 726 C CA . PHE A 1 93 ? 0.116 1.024 -0.603 1.00 97.88 93 PHE A CA 1
ATOM 727 C C . PHE A 1 93 ? 1.028 1.318 -1.792 1.00 97.88 93 PHE A C 1
ATOM 729 O O . PHE A 1 93 ? 0.762 0.900 -2.919 1.00 97.88 93 PHE A O 1
ATOM 736 N N . SER A 1 94 ? 2.122 2.031 -1.540 1.00 95.44 94 SER A N 1
ATOM 737 C CA . SER A 1 94 ? 3.188 2.273 -2.515 1.00 95.44 94 SER A CA 1
ATOM 738 C C . SER A 1 94 ? 4.555 2.153 -1.850 1.00 95.44 94 SER A C 1
ATOM 740 O O . SER A 1 94 ? 4.646 2.096 -0.622 1.00 95.44 94 SER A O 1
ATOM 742 N N . ILE A 1 95 ? 5.621 2.200 -2.652 1.00 91.56 95 ILE A N 1
ATOM 743 C CA . ILE A 1 95 ? 7.008 2.253 -2.161 1.00 91.56 95 ILE A CA 1
ATOM 744 C C . ILE A 1 95 ? 7.247 3.492 -1.281 1.00 91.56 95 I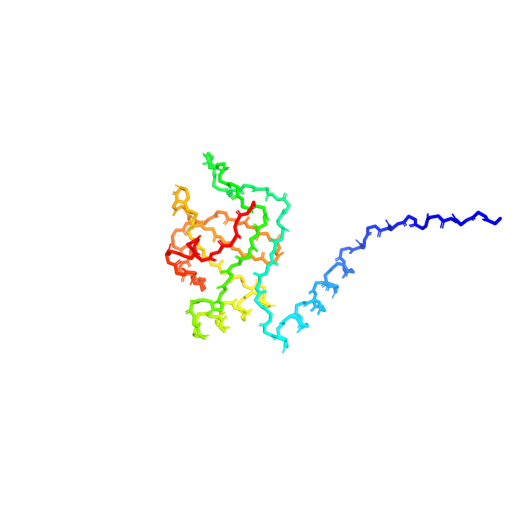LE A C 1
ATOM 746 O O . ILE A 1 95 ? 8.091 3.473 -0.390 1.00 91.56 95 ILE A O 1
ATOM 750 N N . ARG A 1 96 ? 6.497 4.577 -1.508 1.00 91.38 96 ARG A N 1
ATOM 751 C CA . ARG A 1 96 ? 6.688 5.856 -0.807 1.00 91.38 96 ARG A CA 1
ATOM 752 C C . ARG A 1 96 ? 5.972 5.931 0.535 1.00 91.38 96 ARG A C 1
ATOM 754 O O . ARG A 1 96 ? 6.329 6.757 1.368 1.00 91.38 96 ARG A O 1
ATOM 761 N N . GLY A 1 97 ? 4.935 5.127 0.733 1.00 95.31 97 GLY A N 1
ATOM 762 C CA . GLY A 1 97 ? 4.093 5.239 1.912 1.00 95.31 97 GLY A CA 1
ATOM 763 C C . GLY A 1 97 ? 2.730 4.597 1.735 1.00 95.31 97 GLY A C 1
ATOM 764 O O . GLY A 1 97 ? 2.430 3.975 0.710 1.00 95.31 97 GLY A O 1
ATOM 765 N N . LYS A 1 98 ? 1.899 4.805 2.754 1.00 97.12 98 LYS A N 1
ATOM 766 C CA . LYS A 1 98 ? 0.499 4.403 2.761 1.00 97.12 98 LYS A CA 1
ATOM 767 C C . LYS A 1 98 ? -0.420 5.588 3.034 1.00 97.12 98 LYS A C 1
ATOM 769 O O . LYS A 1 98 ? -0.069 6.483 3.799 1.00 97.12 98 LYS A O 1
ATOM 774 N N . ARG A 1 99 ? -1.593 5.593 2.400 1.00 97.94 99 ARG A N 1
ATOM 775 C CA . ARG A 1 99 ? -2.578 6.686 2.479 1.00 97.94 99 ARG A CA 1
ATOM 776 C C . ARG A 1 99 ? -3.997 6.136 2.583 1.00 97.94 99 ARG A C 1
ATOM 778 O O . ARG A 1 99 ? -4.341 5.189 1.886 1.00 97.94 99 ARG A O 1
ATOM 785 N N . ALA A 1 100 ? -4.830 6.764 3.411 1.00 98.31 100 ALA A N 1
ATOM 786 C CA . ALA A 1 100 ? -6.263 6.492 3.462 1.00 98.31 100 ALA A CA 1
ATOM 787 C C . ALA A 1 100 ? -6.961 6.949 2.168 1.00 98.31 100 ALA A C 1
ATOM 789 O O . ALA A 1 100 ? -6.685 8.034 1.654 1.00 98.31 100 ALA A O 1
ATOM 790 N N . MET A 1 101 ? -7.873 6.126 1.653 1.00 97.62 101 MET A N 1
ATOM 791 C CA . MET A 1 101 ? -8.626 6.393 0.427 1.00 97.62 101 MET A CA 1
ATOM 792 C C . MET A 1 101 ? -10.126 6.179 0.618 1.00 97.62 101 MET A C 1
ATOM 794 O O . MET A 1 101 ? -10.566 5.396 1.464 1.00 97.62 101 MET A O 1
ATOM 798 N N . THR A 1 102 ? -10.910 6.841 -0.227 1.00 97.88 102 THR A N 1
ATOM 799 C CA . THR A 1 102 ? -12.327 6.533 -0.447 1.00 97.88 102 THR A CA 1
ATOM 800 C C . THR A 1 102 ? -12.495 5.353 -1.414 1.00 97.88 102 THR A C 1
ATOM 802 O O . THR A 1 102 ? -11.572 4.994 -2.145 1.00 97.88 102 THR A O 1
ATOM 805 N N . ALA A 1 103 ? -13.693 4.758 -1.456 1.00 97.06 103 ALA A N 1
ATOM 806 C CA . ALA A 1 103 ? -14.002 3.673 -2.394 1.00 97.06 103 ALA A CA 1
ATOM 807 C C . ALA A 1 103 ? -13.860 4.108 -3.867 1.00 97.06 103 ALA A C 1
ATOM 809 O O . ALA A 1 103 ? -13.198 3.424 -4.640 1.00 97.06 103 ALA A O 1
ATOM 810 N N . ASN A 1 104 ? -14.379 5.288 -4.224 1.00 97.81 104 ASN A N 1
ATOM 811 C CA . ASN A 1 104 ? -14.316 5.813 -5.595 1.00 97.81 104 ASN A CA 1
ATOM 812 C C . ASN A 1 104 ? -12.878 6.081 -6.064 1.00 97.81 104 ASN A C 1
ATOM 814 O O . ASN A 1 104 ? -12.567 5.969 -7.248 1.00 97.81 104 ASN A O 1
ATOM 818 N N . GLU A 1 105 ? -11.982 6.485 -5.160 1.00 97.56 105 GLU A N 1
ATOM 819 C CA . GLU A 1 105 ? -10.569 6.603 -5.516 1.00 97.56 105 GLU A CA 1
ATOM 820 C C . GLU A 1 105 ? -9.928 5.219 -5.689 1.00 97.56 105 GLU A C 1
ATOM 822 O O . GLU A 1 105 ? -9.124 5.041 -6.601 1.00 97.56 105 GLU A O 1
ATOM 827 N N . ALA A 1 106 ? -10.276 4.248 -4.836 1.00 97.44 106 ALA A N 1
ATOM 828 C CA . ALA A 1 106 ? -9.706 2.900 -4.849 1.00 97.44 106 ALA A CA 1
ATOM 829 C C . ALA A 1 106 ? -10.024 2.124 -6.142 1.00 97.44 106 ALA A C 1
ATOM 831 O O . ALA A 1 106 ? -9.203 1.338 -6.606 1.00 97.44 106 ALA A O 1
ATOM 832 N N . GLU A 1 107 ? -11.167 2.392 -6.778 1.00 97.19 107 GLU A N 1
ATOM 833 C CA . GLU A 1 107 ? -11.549 1.818 -8.081 1.00 97.19 107 GLU A CA 1
ATOM 834 C C . GLU A 1 107 ? -10.550 2.117 -9.209 1.00 97.19 107 GLU A C 1
ATOM 836 O O . GLU A 1 107 ? -10.501 1.395 -10.202 1.00 97.19 107 GLU A O 1
ATOM 841 N N . LYS A 1 108 ? -9.724 3.156 -9.057 1.00 97.06 108 LYS A N 1
ATOM 842 C CA . LYS A 1 108 ? -8.738 3.572 -10.065 1.00 97.06 108 LYS A CA 1
ATOM 843 C C . LYS A 1 108 ? -7.415 2.810 -9.980 1.00 97.06 108 LYS A C 1
ATOM 845 O O . LYS A 1 108 ? -6.536 3.044 -10.807 1.00 97.06 108 LYS A O 1
ATOM 850 N N . TYR A 1 109 ? -7.252 1.940 -8.985 1.00 97.94 109 TYR A N 1
ATOM 851 C CA . TYR A 1 109 ? -6.007 1.230 -8.716 1.00 97.94 109 TYR A CA 1
ATOM 852 C C . TYR A 1 109 ? -6.206 -0.285 -8.788 1.00 97.94 109 TYR A C 1
ATOM 854 O O . TYR A 1 109 ? -7.295 -0.781 -8.489 1.00 97.94 109 TYR A O 1
ATOM 862 N N . PRO A 1 110 ? -5.145 -1.044 -9.116 1.00 97.75 110 PRO A N 1
ATOM 863 C CA . PRO A 1 110 ? -5.131 -2.480 -8.888 1.00 97.75 110 PRO A CA 1
ATOM 864 C C . PRO A 1 110 ? -5.450 -2.785 -7.423 1.00 97.75 110 PRO A C 1
ATOM 866 O O . PRO A 1 110 ? -4.924 -2.130 -6.520 1.00 97.75 110 PRO A O 1
ATOM 869 N N . GLN A 1 111 ? -6.325 -3.760 -7.191 1.00 97.56 111 GLN A N 1
ATOM 870 C CA . GLN A 1 111 ? -6.819 -4.079 -5.855 1.00 97.56 111 GLN A CA 1
ATOM 871 C C . GLN A 1 111 ? -6.254 -5.412 -5.376 1.00 97.56 111 GLN A C 1
ATOM 873 O O . GLN A 1 111 ? -6.247 -6.401 -6.109 1.00 97.56 111 GLN A O 1
ATOM 878 N N . LEU A 1 112 ? -5.819 -5.435 -4.122 1.00 97.12 112 LEU A N 1
ATOM 879 C CA . LEU A 1 112 ? -5.588 -6.659 -3.373 1.00 97.12 112 LEU A CA 1
ATOM 880 C C . LEU A 1 112 ? -6.914 -7.417 -3.195 1.00 97.12 112 LEU A C 1
ATOM 882 O O . LEU A 1 112 ? -7.961 -6.783 -3.018 1.00 97.12 112 LEU A O 1
ATOM 886 N N . PRO A 1 113 ? -6.888 -8.761 -3.163 1.00 95.56 113 PRO A N 1
ATOM 887 C CA . PRO A 1 113 ? -8.051 -9.553 -2.776 1.00 95.56 113 PRO A CA 1
ATOM 888 C C . PRO A 1 113 ? -8.607 -9.113 -1.414 1.00 95.56 113 PRO A C 1
ATOM 890 O O . PRO A 1 113 ? -7.853 -8.733 -0.520 1.00 95.56 113 PRO A O 1
ATOM 893 N N . ASN A 1 114 ? -9.924 -9.207 -1.209 1.00 92.75 114 ASN A N 1
ATOM 894 C CA . ASN A 1 114 ? -10.567 -8.740 0.032 1.00 92.75 114 ASN A CA 1
ATOM 895 C C . ASN A 1 114 ? -9.969 -9.357 1.313 1.00 92.75 114 ASN A C 1
ATOM 897 O O . ASN A 1 114 ? -9.953 -8.718 2.364 1.00 92.75 114 ASN A O 1
ATOM 901 N N . ASN A 1 115 ? -9.461 -10.585 1.224 1.00 92.50 115 ASN A N 1
ATOM 902 C CA . ASN A 1 115 ? -8.863 -11.351 2.314 1.00 92.50 115 ASN A CA 1
ATOM 903 C C . ASN A 1 115 ? -7.325 -11.409 2.257 1.00 92.50 115 ASN A C 1
ATOM 905 O O . ASN A 1 115 ? -6.744 -12.308 2.855 1.00 92.50 115 ASN A O 1
ATOM 909 N N . TRP A 1 116 ? -6.657 -10.486 1.555 1.00 95.31 116 TRP A N 1
ATOM 910 C CA . TRP A 1 116 ? -5.191 -10.479 1.394 1.00 95.31 116 TRP A CA 1
ATOM 911 C C . TRP A 1 116 ? -4.426 -10.628 2.722 1.00 95.31 116 TRP A C 1
ATOM 913 O O . TRP A 1 116 ? -3.426 -11.334 2.811 1.00 95.31 116 TRP A O 1
ATOM 923 N N . HIS A 1 117 ? -4.948 -10.020 3.788 1.00 95.00 117 HIS A N 1
ATOM 924 C CA . HIS A 1 117 ? -4.359 -10.039 5.125 1.00 95.00 117 HIS A CA 1
ATOM 925 C C . HIS A 1 117 ? -4.310 -11.435 5.768 1.00 95.00 117 HIS A C 1
ATOM 927 O O . HIS A 1 117 ? -3.611 -11.606 6.757 1.00 95.00 117 HIS A O 1
ATOM 933 N N . ALA A 1 118 ? -5.042 -12.422 5.241 1.00 94.25 118 ALA A N 1
ATOM 934 C CA . ALA A 1 118 ? -4.992 -13.797 5.732 1.00 94.25 118 ALA A CA 1
ATOM 935 C C . ALA A 1 118 ? -3.705 -14.532 5.316 1.00 94.25 118 ALA A C 1
ATOM 937 O O . ALA A 1 118 ? -3.287 -15.452 6.013 1.00 94.25 118 ALA A O 1
ATOM 938 N N . GLY A 1 119 ? -3.104 -14.146 4.184 1.00 91.38 119 GLY A N 1
ATOM 939 C CA . GLY A 1 119 ? -1.828 -14.693 3.706 1.00 91.38 119 GLY A CA 1
ATOM 940 C C . GLY A 1 119 ? -0.627 -13.802 4.020 1.00 91.38 119 GLY A C 1
ATOM 941 O O . GLY A 1 119 ? 0.494 -14.291 4.083 1.00 91.38 119 GLY A O 1
ATOM 942 N N . ALA A 1 120 ? -0.849 -12.504 4.235 1.00 94.75 120 ALA A N 1
ATOM 943 C CA . ALA A 1 120 ? 0.214 -11.540 4.490 1.00 94.75 120 ALA A CA 1
ATOM 944 C C . ALA A 1 120 ? 0.807 -11.644 5.905 1.00 94.75 120 ALA A C 1
ATOM 946 O O . ALA A 1 120 ? 0.119 -11.977 6.871 1.00 94.75 120 ALA A O 1
ATOM 947 N N . THR A 1 121 ? 2.072 -11.241 6.043 1.00 95.31 121 THR A N 1
ATOM 948 C CA . THR A 1 121 ? 2.662 -10.925 7.353 1.00 95.31 121 THR A CA 1
ATOM 949 C C . THR A 1 121 ? 2.547 -9.425 7.592 1.00 95.31 121 THR A C 1
ATOM 951 O O . THR A 1 121 ? 3.015 -8.637 6.771 1.00 95.31 121 THR A O 1
ATOM 954 N N . ILE A 1 122 ? 1.928 -9.028 8.706 1.00 94.50 122 ILE A N 1
ATOM 955 C CA . ILE A 1 122 ? 1.724 -7.626 9.092 1.00 94.50 122 ILE A CA 1
ATOM 956 C C . ILE A 1 122 ? 2.260 -7.443 10.515 1.00 94.50 122 ILE A C 1
ATOM 958 O O . ILE A 1 122 ? 1.789 -8.118 11.433 1.00 94.50 122 ILE A O 1
ATOM 962 N N . LEU A 1 123 ? 3.229 -6.540 10.684 1.00 88.12 123 LEU A N 1
ATOM 963 C CA . LEU A 1 123 ? 3.849 -6.180 11.965 1.00 88.12 123 LEU A CA 1
ATOM 964 C C . LEU A 1 123 ? 3.675 -4.690 12.262 1.00 88.12 123 LEU A C 1
ATOM 966 O O . LEU A 1 123 ? 3.764 -3.869 11.314 1.00 88.12 123 LEU A O 1
#

Secondary structure (DSSP, 8-state):
--------PPPPHHHHHHHHHHHHHHHHHTTPPPEEE-SS-B-SSTT---B-SEEE--GGGG-HHHHHHHHHHHHTT--EEEE-TTT--EEEEETTEEEEE-HHHHTTS-B--TTGGGTSEE-

pLDDT: mean 89.14, std 12.56, range [42.06, 98.5]

Foldseek 3Di:
DDDDDPDDDDDDPVVVVVVLLVVLVVCLVVLPQDWDAAPDQFDQDPPGRHGARTKRLPQVVVPDVSSNQQSVCQSVQNAAWAADPPPRFIWGDHNHHIHTDDPVVRVVGRYDDHVSVVNMDGD